Protein AF-A0A9C9JP06-F1 (afdb_monomer)

Mean predicted aligned error: 10.42 Å

Foldseek 3Di:
DDPVVLLVVLLVLLLVLLLVLLPLPPPVLLSCLLCVCQSLDSLVQLSVVLVVCVVVPQDDDDDDDHHHSSVCSLLSSLVSLLVSLVQLLCCDPVHVVNQDDSHHGRSCNVRNPVSSNVSSVSSNVSSVCSVVVVSDDRPDDPDPPPPPPPPPDDDDDDDDDDD

Sequence (163 aa):
MSLVQFMEQYALLVRAELERCLDGVEHAALRQAMGHLLGRGKLLRPLLVLAAYEACGGGDGDRRAAGPTPSMVPYAAAFELIHTFTLIHDDLPCMDDADLRRGVAAVHIDAGEATAVLAGDALLNLAFARLAGEVDRPAAGPTQATGSTQATGSTQATGPSKT

pLDDT: mean 82.63, std 21.32, range [35.22, 98.31]

Secondary structure (DSSP, 8-state):
--HHHHHHHHHHHHHHHHHHHHTT---HHHHHHHHTTTT-S--HHHHHHHHHHHHTT-SSS--SS---GGGGHHHHHHHHHHHHHHHHHHTSTTTT--SEETTEE-HHHHH-HHHHHHHHHHHHHHHHHHHTT-SS-----S-------------PPP-----

Structure (mmCIF, N/CA/C/O backbone):
data_AF-A0A9C9JP06-F1
#
_entry.id   AF-A0A9C9JP06-F1
#
loop_
_atom_site.group_PDB
_atom_site.id
_atom_site.type_symbol
_atom_site.label_atom_id
_atom_site.label_alt_id
_atom_site.label_comp_id
_atom_site.label_asym_id
_atom_site.label_entity_id
_atom_site.label_seq_id
_atom_site.pdbx_PDB_ins_code
_atom_site.Cartn_x
_atom_site.Cartn_y
_atom_site.Cartn_z
_atom_site.occupancy
_atom_site.B_iso_or_equiv
_atom_site.auth_seq_id
_atom_site.auth_comp_id
_atom_site.auth_asym_id
_atom_site.auth_atom_id
_atom_site.pdbx_PDB_model_num
ATOM 1 N N . MET A 1 1 ? 18.124 5.973 -19.142 1.00 81.94 1 MET A N 1
ATOM 2 C CA . MET A 1 1 ? 17.311 6.669 -18.121 1.00 81.94 1 MET A CA 1
ATOM 3 C C . MET A 1 1 ? 18.159 6.859 -16.868 1.00 81.94 1 MET A C 1
ATOM 5 O O . MET A 1 1 ? 18.93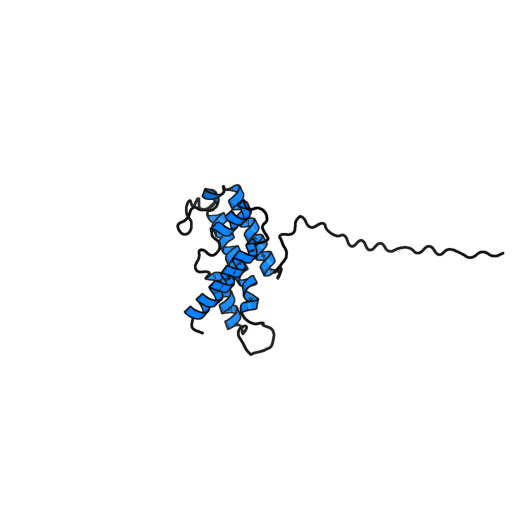5 5.962 -16.562 1.00 81.94 1 MET A O 1
ATOM 9 N N . SER A 1 2 ? 18.092 8.008 -16.188 1.00 93.25 2 SER A N 1
ATOM 10 C CA . SER A 1 2 ? 18.759 8.192 -14.885 1.00 93.25 2 SER A CA 1
ATOM 11 C C . SER A 1 2 ? 17.969 7.519 -13.756 1.00 93.25 2 SER A C 1
ATOM 13 O O . SER A 1 2 ? 16.771 7.286 -13.901 1.00 93.25 2 SER A O 1
ATOM 15 N N . LEU A 1 3 ? 18.604 7.248 -12.609 1.00 91.44 3 LEU A N 1
ATOM 16 C CA . LEU A 1 3 ? 17.911 6.655 -11.454 1.00 91.44 3 LEU A CA 1
ATOM 17 C C . LEU A 1 3 ? 16.713 7.503 -10.998 1.00 91.44 3 LEU A C 1
ATOM 19 O O . LEU A 1 3 ? 15.652 6.963 -10.713 1.00 91.44 3 LEU A O 1
ATOM 23 N N . VAL A 1 4 ? 16.868 8.829 -10.960 1.00 94.06 4 VAL A N 1
ATOM 24 C CA . VAL A 1 4 ? 15.787 9.739 -10.550 1.00 94.06 4 VAL A CA 1
ATOM 25 C C . VAL A 1 4 ? 14.606 9.643 -11.516 1.00 94.06 4 VAL A C 1
ATOM 27 O O . VAL A 1 4 ? 13.481 9.443 -11.073 1.00 94.06 4 VAL A O 1
ATOM 30 N N . GLN A 1 5 ? 14.868 9.670 -12.827 1.00 92.94 5 GLN A N 1
ATOM 31 C CA . GLN A 1 5 ? 13.829 9.523 -13.853 1.00 92.94 5 GLN A CA 1
ATOM 32 C C . GLN A 1 5 ? 13.110 8.171 -13.758 1.00 92.94 5 GLN A C 1
ATOM 34 O O . GLN A 1 5 ? 11.891 8.114 -13.888 1.00 92.94 5 GLN A O 1
ATOM 39 N N . PHE A 1 6 ? 13.858 7.094 -13.500 1.00 92.44 6 PHE A N 1
ATOM 40 C CA . PHE A 1 6 ? 13.302 5.758 -13.284 1.00 92.44 6 PHE A CA 1
ATOM 41 C C . PHE A 1 6 ? 12.351 5.743 -12.089 1.00 92.44 6 PHE A C 1
ATOM 43 O O . PHE A 1 6 ? 11.206 5.304 -12.196 1.00 92.44 6 PHE A O 1
ATOM 50 N N . MET A 1 7 ? 12.818 6.258 -10.950 1.00 94.50 7 MET A N 1
ATOM 51 C CA . MET A 1 7 ? 12.033 6.292 -9.724 1.00 94.50 7 MET A CA 1
ATOM 52 C C . MET A 1 7 ? 10.766 7.127 -9.897 1.00 94.50 7 MET A C 1
ATOM 54 O O . MET A 1 7 ? 9.702 6.677 -9.492 1.00 94.50 7 MET A O 1
ATOM 58 N N . GLU A 1 8 ? 10.855 8.307 -10.510 1.00 93.69 8 GLU A N 1
ATOM 59 C CA . GLU A 1 8 ? 9.704 9.184 -10.751 1.00 93.69 8 GLU A CA 1
ATOM 60 C C . GLU A 1 8 ? 8.672 8.534 -11.677 1.00 93.69 8 GLU A C 1
ATOM 62 O O . GLU A 1 8 ? 7.489 8.473 -11.332 1.00 93.69 8 GLU A O 1
ATOM 67 N N . GLN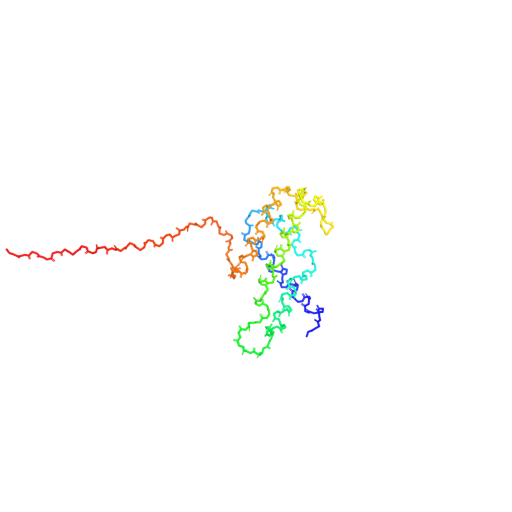 A 1 9 ? 9.117 7.988 -12.813 1.00 92.44 9 GLN A N 1
ATOM 68 C CA . GLN A 1 9 ? 8.236 7.338 -13.780 1.00 92.44 9 GLN A CA 1
ATOM 69 C C . GLN A 1 9 ? 7.489 6.160 -13.152 1.00 92.44 9 GLN A C 1
ATOM 71 O O . GLN A 1 9 ? 6.261 6.085 -13.225 1.00 92.44 9 GLN A O 1
ATOM 76 N N . TYR A 1 10 ? 8.212 5.229 -12.532 1.00 95.12 10 TYR A N 1
ATOM 77 C CA . TYR A 1 10 ? 7.590 4.013 -12.023 1.00 95.12 10 TYR A CA 1
ATOM 78 C C . TYR A 1 10 ? 6.860 4.225 -10.700 1.00 95.12 10 TYR A C 1
ATOM 80 O O . TYR A 1 10 ? 5.864 3.547 -10.457 1.00 95.12 10 TYR A O 1
ATOM 88 N N . ALA A 1 11 ? 7.263 5.193 -9.871 1.00 95.25 11 ALA A N 1
ATOM 89 C CA . ALA A 1 11 ? 6.481 5.557 -8.693 1.00 95.25 11 ALA A CA 1
ATOM 90 C C . ALA A 1 11 ? 5.096 6.081 -9.087 1.00 95.25 11 ALA A C 1
ATOM 92 O O . ALA A 1 11 ? 4.126 5.755 -8.407 1.00 95.25 11 ALA A O 1
ATOM 93 N N . LEU A 1 12 ? 4.983 6.851 -10.175 1.00 95.00 12 LEU A N 1
ATOM 94 C CA . LEU A 1 12 ? 3.690 7.322 -10.673 1.00 95.00 12 LEU A CA 1
ATOM 95 C C . LEU A 1 12 ? 2.793 6.152 -11.104 1.00 95.00 12 LEU A C 1
ATOM 97 O O . LEU A 1 12 ? 1.645 6.072 -10.673 1.00 95.00 12 LEU A O 1
ATOM 101 N N . LEU A 1 13 ? 3.333 5.220 -11.895 1.00 95.69 13 LEU A N 1
ATOM 102 C CA . LEU A 1 13 ? 2.590 4.046 -12.365 1.00 95.69 13 LEU A CA 1
ATOM 103 C C . LEU A 1 13 ? 2.151 3.139 -11.211 1.00 95.69 13 LEU A C 1
ATOM 105 O O . LEU A 1 13 ? 1.009 2.691 -11.173 1.00 95.69 13 LEU A O 1
ATOM 109 N N . VAL A 1 14 ? 3.038 2.904 -10.243 1.00 96.38 14 VAL A N 1
ATOM 110 C CA . VAL A 1 14 ? 2.725 2.095 -9.060 1.00 96.38 14 VAL A CA 1
ATOM 111 C C . VAL A 1 14 ? 1.649 2.761 -8.207 1.00 96.38 14 VAL A C 1
ATOM 113 O O . VAL A 1 14 ? 0.748 2.070 -7.752 1.00 96.38 14 VAL A O 1
ATOM 116 N N . ARG A 1 15 ? 1.690 4.083 -7.996 1.00 95.38 15 ARG A N 1
ATOM 117 C CA . ARG A 1 15 ? 0.641 4.791 -7.234 1.00 95.38 15 ARG A CA 1
ATOM 118 C C . ARG A 1 15 ? -0.727 4.639 -7.884 1.00 95.38 15 ARG A C 1
ATOM 120 O O . ARG A 1 15 ? -1.666 4.263 -7.194 1.00 95.38 15 ARG A O 1
ATOM 127 N N . ALA A 1 16 ? -0.803 4.860 -9.194 1.00 94.69 16 ALA A N 1
ATOM 128 C CA . ALA A 1 16 ? -2.041 4.686 -9.944 1.00 94.69 16 ALA A CA 1
ATOM 129 C C . ALA A 1 16 ? -2.569 3.244 -9.841 1.00 94.69 16 ALA A C 1
ATOM 131 O O . ALA A 1 16 ? -3.759 3.027 -9.638 1.00 94.69 16 ALA A O 1
ATOM 132 N N . GLU A 1 17 ? -1.682 2.248 -9.912 1.00 94.88 17 GLU A N 1
ATOM 133 C CA . GLU A 1 17 ? -2.077 0.848 -9.751 1.00 94.88 17 GLU A CA 1
ATOM 134 C C . GLU A 1 17 ? -2.561 0.529 -8.331 1.00 94.88 17 GLU A C 1
ATOM 136 O O . GLU A 1 17 ? -3.526 -0.213 -8.165 1.00 94.88 17 GLU A O 1
ATOM 141 N N . LEU A 1 18 ? -1.929 1.092 -7.300 1.00 95.19 18 LEU A N 1
ATOM 142 C CA . LEU A 1 18 ? -2.360 0.924 -5.911 1.00 95.19 18 LEU A CA 1
ATOM 143 C C . LEU A 1 18 ? -3.744 1.533 -5.663 1.00 95.19 18 LEU A C 1
ATOM 145 O O . LEU A 1 18 ? -4.553 0.912 -4.980 1.00 95.19 18 LEU A O 1
ATOM 149 N N . GLU A 1 19 ? -4.035 2.698 -6.243 1.00 93.56 19 GLU A N 1
ATOM 150 C CA . GLU A 1 19 ? -5.376 3.297 -6.214 1.00 93.56 19 GLU A CA 1
ATOM 151 C C . GLU A 1 19 ? -6.391 2.382 -6.908 1.00 93.56 19 GLU A C 1
ATOM 153 O O . GLU A 1 19 ? -7.397 2.009 -6.304 1.00 93.56 19 GLU A O 1
ATOM 158 N N . ARG A 1 20 ? -6.060 1.891 -8.109 1.00 92.75 20 ARG A N 1
ATOM 159 C CA . ARG A 1 20 ? -6.892 0.946 -8.869 1.00 92.75 20 ARG A CA 1
ATOM 160 C C . ARG A 1 20 ? -7.170 -0.356 -8.112 1.00 92.75 20 ARG A C 1
ATOM 162 O O . ARG A 1 20 ? -8.214 -0.979 -8.290 1.00 92.75 20 ARG A O 1
ATOM 169 N N . CYS A 1 21 ? -6.253 -0.798 -7.248 1.00 92.19 21 CYS A N 1
ATOM 170 C CA . CYS A 1 21 ? -6.476 -1.963 -6.386 1.00 92.19 21 CYS A CA 1
ATOM 171 C C . CYS A 1 21 ? -7.613 -1.765 -5.379 1.00 92.19 21 CYS A C 1
ATOM 173 O O . CYS A 1 21 ? -8.226 -2.750 -4.970 1.00 92.19 21 CYS A O 1
ATOM 175 N N . LEU A 1 22 ? -7.907 -0.526 -4.991 1.00 92.88 22 LEU A N 1
ATOM 176 C CA . LEU A 1 22 ? -8.930 -0.211 -3.998 1.00 92.88 22 LEU A CA 1
ATOM 177 C C . LEU A 1 22 ? -10.311 0.066 -4.606 1.00 92.88 22 LEU A C 1
ATOM 179 O O . LEU A 1 22 ? -11.300 0.019 -3.874 1.00 92.88 22 LEU A O 1
ATOM 183 N N . ASP A 1 23 ? -10.407 0.302 -5.918 1.00 90.69 23 ASP A N 1
ATOM 184 C CA . ASP A 1 23 ? -11.672 0.617 -6.603 1.00 90.69 23 ASP A CA 1
ATOM 185 C C . ASP A 1 23 ? -12.731 -0.488 -6.454 1.00 90.69 23 ASP A C 1
ATOM 187 O O . ASP A 1 23 ? -13.926 -0.208 -6.385 1.00 90.69 23 ASP A O 1
ATOM 191 N N . GLY A 1 24 ? -12.302 -1.750 -6.346 1.00 83.81 24 GLY A N 1
ATOM 192 C CA . GLY A 1 24 ? -13.189 -2.903 -6.157 1.00 83.81 24 GLY A CA 1
ATOM 193 C C . GLY A 1 24 ? -13.701 -3.100 -4.724 1.00 83.81 24 GLY A C 1
ATOM 194 O O . GLY A 1 24 ? -14.432 -4.057 -4.473 1.00 83.81 24 GLY A O 1
ATOM 195 N N . VAL A 1 25 ? -13.304 -2.252 -3.770 1.00 90.31 25 VAL A N 1
ATOM 196 C CA . VAL A 1 25 ? -13.695 -2.373 -2.358 1.00 90.31 25 VAL A CA 1
ATOM 197 C C . VAL A 1 25 ? -14.936 -1.522 -2.095 1.00 90.31 25 VAL A C 1
ATOM 199 O O . VAL A 1 25 ? -14.848 -0.310 -1.888 1.00 90.31 25 VAL A O 1
ATOM 202 N N . GLU A 1 26 ? -16.109 -2.157 -2.065 1.00 91.38 26 GLU A N 1
ATOM 203 C CA . GLU A 1 26 ? -17.397 -1.465 -1.897 1.00 91.38 26 GLU A CA 1
ATOM 204 C C . GLU A 1 26 ? -17.532 -0.791 -0.522 1.00 91.38 26 GLU A C 1
ATOM 206 O O . GLU A 1 26 ? -17.979 0.356 -0.417 1.00 91.38 26 GLU A O 1
ATOM 211 N N . HIS A 1 27 ? -17.100 -1.475 0.543 1.00 94.88 27 HIS A N 1
ATOM 212 C CA . HIS A 1 27 ? -17.259 -0.989 1.910 1.00 94.88 27 HIS A CA 1
ATOM 213 C C . HIS A 1 27 ? -16.338 0.209 2.189 1.00 94.88 27 HIS A C 1
ATOM 215 O O . HIS A 1 27 ? -15.136 0.058 2.409 1.00 94.88 27 HIS A O 1
ATOM 221 N N . ALA A 1 28 ? -16.919 1.411 2.243 1.00 94.81 28 ALA A N 1
ATOM 222 C CA . ALA A 1 28 ? -16.178 2.672 2.298 1.00 94.81 28 ALA A CA 1
ATOM 223 C C . ALA A 1 28 ? -15.181 2.767 3.466 1.00 94.81 28 ALA A C 1
ATOM 225 O O . ALA A 1 28 ? -14.038 3.156 3.245 1.00 94.81 28 ALA A O 1
ATOM 226 N N . ALA A 1 29 ? -15.578 2.362 4.679 1.00 94.69 29 ALA A N 1
ATOM 227 C CA . ALA A 1 29 ? -14.690 2.420 5.845 1.00 94.69 29 ALA A CA 1
ATOM 228 C C . ALA A 1 29 ? -13.474 1.486 5.712 1.00 94.69 29 ALA A C 1
ATOM 230 O O . ALA A 1 29 ? -12.361 1.864 6.060 1.00 94.69 29 ALA A O 1
ATOM 231 N N . LEU A 1 30 ? -13.671 0.290 5.144 1.00 96.25 30 LEU A N 1
ATOM 232 C CA . LEU A 1 30 ? -12.593 -0.665 4.909 1.00 96.25 30 LEU A CA 1
ATOM 233 C C . LEU A 1 30 ? -11.659 -0.145 3.814 1.00 96.25 30 LEU A C 1
ATOM 235 O O . LEU A 1 30 ? -10.448 -0.128 4.003 1.00 96.25 30 LEU A O 1
ATOM 239 N N . ARG A 1 31 ? -12.218 0.366 2.708 1.00 96.25 31 ARG A N 1
ATOM 240 C CA . ARG A 1 31 ? -11.444 0.995 1.629 1.00 96.25 31 ARG A CA 1
ATOM 241 C C . ARG A 1 31 ? -10.589 2.153 2.148 1.00 96.25 31 ARG A C 1
ATOM 243 O O . ARG A 1 31 ? -9.420 2.257 1.787 1.00 96.25 31 ARG A O 1
ATOM 250 N N . GLN A 1 32 ? -11.154 2.998 3.010 1.00 96.12 32 GLN A N 1
ATOM 251 C CA . GLN A 1 32 ? -10.426 4.090 3.653 1.00 96.12 32 GLN A CA 1
ATOM 252 C C . GLN A 1 32 ? -9.293 3.563 4.544 1.00 96.12 32 GLN A C 1
ATOM 254 O O . GLN A 1 32 ? -8.168 4.037 4.418 1.00 96.12 32 GLN A O 1
ATOM 259 N N . ALA A 1 33 ? -9.563 2.570 5.397 1.00 97.06 33 ALA A N 1
ATOM 260 C CA . ALA A 1 33 ? -8.560 1.976 6.281 1.00 97.06 33 ALA A CA 1
ATOM 261 C C . ALA A 1 33 ? -7.404 1.328 5.498 1.00 97.06 33 ALA A C 1
ATOM 263 O O . ALA A 1 33 ? -6.238 1.544 5.821 1.00 97.06 33 ALA A O 1
ATOM 264 N N . MET A 1 34 ? -7.714 0.609 4.416 1.00 96.88 34 MET A N 1
ATOM 265 C CA . MET A 1 34 ? -6.720 0.055 3.491 1.00 96.88 34 MET A CA 1
ATOM 266 C C . MET A 1 34 ? -5.876 1.172 2.860 1.00 96.88 34 MET A C 1
ATOM 268 O O . MET A 1 34 ? -4.649 1.111 2.870 1.00 96.88 34 MET A O 1
ATOM 272 N N . GLY A 1 35 ? -6.521 2.233 2.368 1.00 95.06 35 GLY A N 1
ATOM 273 C CA . GLY A 1 35 ? -5.863 3.380 1.739 1.00 95.06 35 GLY A CA 1
ATOM 274 C C . GLY A 1 35 ? -5.042 4.270 2.682 1.00 95.06 35 GLY A C 1
ATOM 275 O O . GLY A 1 35 ? -4.258 5.089 2.207 1.00 95.06 35 GLY A O 1
ATOM 276 N N . HIS A 1 36 ? -5.178 4.121 4.002 1.00 93.50 36 HIS A N 1
ATOM 277 C CA . HIS A 1 36 ? -4.663 5.075 4.994 1.00 93.50 36 HIS A CA 1
ATOM 278 C C . HIS A 1 36 ? -3.142 5.275 4.970 1.00 93.50 36 HIS A C 1
ATOM 280 O O . HIS A 1 36 ? -2.641 6.390 5.138 1.00 93.50 36 HIS A O 1
ATOM 286 N N . LEU A 1 37 ? -2.393 4.190 4.753 1.00 90.81 37 LEU A N 1
ATOM 287 C CA . LEU A 1 37 ? -0.923 4.189 4.702 1.00 90.81 37 LEU A CA 1
ATOM 288 C C . LEU A 1 37 ? -0.367 3.920 3.296 1.00 90.81 37 LEU A C 1
ATOM 290 O O . LEU A 1 37 ? 0.831 4.125 3.047 1.00 90.81 37 LEU A O 1
ATOM 294 N N . LEU A 1 38 ? -1.235 3.489 2.382 1.00 89.62 38 LEU A N 1
ATOM 295 C CA . LEU A 1 38 ? -0.905 3.103 1.019 1.00 89.62 38 LEU A CA 1
ATOM 296 C C . LEU A 1 38 ? -0.346 4.293 0.232 1.00 89.62 38 LEU A C 1
ATOM 298 O O . LEU A 1 38 ? -0.835 5.417 0.308 1.00 89.62 38 LEU A O 1
ATOM 302 N N . GLY A 1 39 ? 0.760 4.073 -0.478 1.00 76.25 39 GLY A N 1
ATOM 303 C CA . GLY A 1 39 ? 1.419 5.116 -1.267 1.00 76.25 39 GLY A CA 1
ATOM 304 C C . GLY A 1 39 ? 2.142 6.199 -0.452 1.00 76.25 39 GLY A C 1
ATOM 305 O O . GLY A 1 39 ? 2.938 6.947 -1.011 1.00 76.25 39 GLY A O 1
ATOM 306 N N . ARG A 1 40 ? 1.996 6.285 0.873 1.00 83.12 40 ARG A N 1
ATOM 307 C CA . ARG A 1 40 ? 2.627 7.350 1.690 1.00 83.12 40 ARG A CA 1
ATOM 308 C C . ARG A 1 40 ? 4.124 7.147 1.966 1.00 83.12 40 ARG A C 1
ATOM 310 O O . ARG A 1 40 ? 4.712 7.831 2.797 1.00 83.12 40 ARG A O 1
ATOM 317 N N . GLY A 1 41 ? 4.750 6.195 1.279 1.00 85.62 41 GLY A N 1
ATOM 318 C CA . GLY A 1 41 ? 6.163 5.859 1.403 1.00 85.62 41 GLY A CA 1
ATOM 319 C C . GLY A 1 41 ? 6.975 6.183 0.150 1.00 85.62 41 GLY A C 1
ATOM 320 O O . GLY A 1 41 ? 6.483 6.725 -0.840 1.00 85.62 41 GLY A O 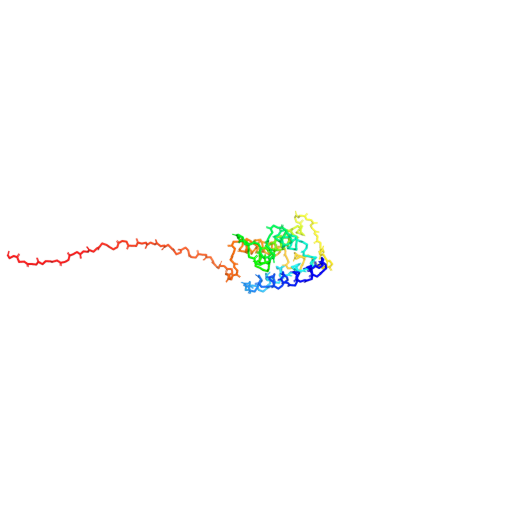1
ATOM 321 N N . LYS A 1 42 ? 8.250 5.788 0.194 1.00 91.00 42 LYS A N 1
ATOM 322 C CA . LYS A 1 42 ? 9.206 5.932 -0.916 1.00 91.00 42 LYS A CA 1
ATOM 323 C C . LYS A 1 42 ? 9.015 4.902 -2.040 1.00 91.00 42 LYS A C 1
ATOM 325 O O . LYS A 1 42 ? 9.737 4.972 -3.025 1.00 91.00 42 LYS A O 1
ATOM 330 N N . LEU A 1 43 ? 8.100 3.938 -1.876 1.00 94.75 43 LEU A N 1
ATOM 331 C CA . LEU A 1 43 ? 7.831 2.854 -2.835 1.00 94.75 43 LEU A CA 1
ATOM 332 C C . LEU A 1 43 ? 9.085 2.059 -3.240 1.00 94.75 43 LEU A C 1
ATOM 334 O O . LEU A 1 43 ? 9.190 1.569 -4.361 1.00 94.75 43 LEU A O 1
ATOM 338 N N . LEU A 1 44 ? 10.045 1.909 -2.319 1.00 95.75 44 LEU A N 1
ATOM 339 C CA . LEU A 1 44 ? 11.309 1.232 -2.619 1.00 95.75 44 LEU A CA 1
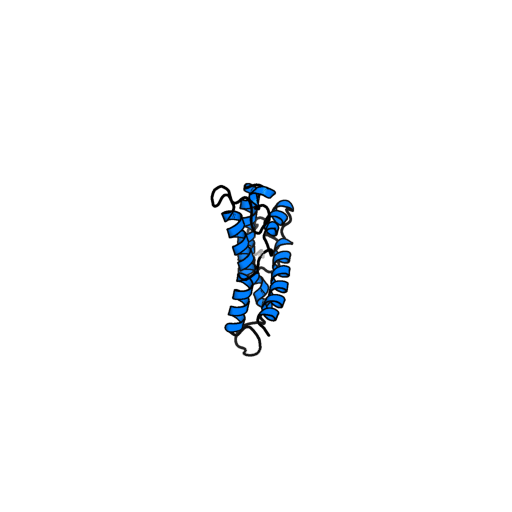ATOM 340 C C . LEU A 1 44 ? 11.094 -0.225 -3.043 1.00 95.75 44 LEU A C 1
ATOM 342 O O . LEU A 1 44 ? 11.772 -0.689 -3.949 1.00 95.75 44 LEU A O 1
ATOM 346 N N . ARG A 1 45 ? 10.143 -0.941 -2.425 1.00 96.31 45 ARG A N 1
ATOM 347 C CA . ARG A 1 45 ? 9.879 -2.351 -2.750 1.00 96.31 45 ARG A CA 1
ATOM 348 C C . ARG A 1 45 ? 9.375 -2.529 -4.193 1.00 96.31 45 ARG A C 1
ATOM 350 O O . ARG A 1 45 ? 10.040 -3.256 -4.928 1.00 96.31 45 ARG A O 1
ATOM 357 N N . PRO A 1 46 ? 8.304 -1.843 -4.646 1.00 96.81 46 PRO A N 1
ATOM 358 C CA . PRO A 1 46 ? 7.899 -1.886 -6.051 1.00 96.81 46 PRO A CA 1
ATOM 359 C C . PRO A 1 46 ? 9.018 -1.501 -7.020 1.00 96.81 46 PRO A C 1
ATOM 361 O O . PRO A 1 46 ? 9.240 -2.185 -8.014 1.00 96.81 46 PRO A O 1
ATOM 364 N N . LEU A 1 47 ? 9.759 -0.431 -6.719 1.00 96.38 47 LEU A N 1
ATOM 365 C CA . LEU A 1 47 ? 10.830 0.051 -7.592 1.00 96.38 47 LEU A CA 1
ATOM 366 C C . LEU A 1 47 ? 11.971 -0.965 -7.724 1.00 96.38 47 LEU A C 1
ATOM 368 O O . LEU A 1 47 ? 12.496 -1.142 -8.819 1.00 96.38 47 LEU A O 1
ATOM 372 N N . LEU A 1 48 ? 12.323 -1.671 -6.645 1.00 96.88 48 LEU A N 1
ATOM 373 C CA . LEU A 1 48 ? 13.315 -2.748 -6.682 1.00 96.88 48 LEU A CA 1
ATOM 374 C C . LEU A 1 48 ? 12.843 -3.945 -7.515 1.00 96.88 48 LEU A C 1
ATOM 376 O O . LEU A 1 48 ? 13.653 -4.526 -8.230 1.00 96.88 48 LEU A O 1
ATOM 380 N N . VAL A 1 49 ? 11.552 -4.291 -7.469 1.00 96.06 49 VAL A N 1
ATOM 381 C CA . VAL A 1 49 ? 10.976 -5.359 -8.308 1.00 96.06 49 VAL A CA 1
ATOM 382 C C . VAL A 1 49 ? 11.093 -5.003 -9.790 1.00 96.06 49 VAL A C 1
ATOM 384 O O . VAL A 1 49 ? 11.554 -5.818 -10.586 1.00 96.06 49 VAL A O 1
ATOM 387 N N . LEU A 1 50 ? 10.731 -3.773 -10.158 1.00 95.06 50 LEU A N 1
ATOM 388 C CA . LEU A 1 50 ? 10.812 -3.297 -11.542 1.00 95.06 50 LEU A CA 1
ATOM 389 C C . LEU A 1 50 ? 12.266 -3.192 -12.022 1.00 95.06 50 LEU A C 1
ATOM 391 O O . LEU A 1 50 ? 12.577 -3.616 -13.131 1.00 95.06 50 LEU A O 1
ATOM 395 N N . ALA A 1 51 ? 13.172 -2.702 -11.173 1.00 93.81 51 ALA A N 1
ATOM 396 C CA . ALA A 1 51 ? 14.593 -2.616 -11.499 1.00 93.81 51 ALA A CA 1
ATOM 397 C C . ALA A 1 51 ? 15.227 -4.004 -11.674 1.00 93.81 51 ALA A C 1
ATOM 399 O O . ALA A 1 51 ? 16.025 -4.209 -12.586 1.00 93.81 51 ALA A O 1
ATOM 400 N N . ALA A 1 52 ? 14.857 -4.974 -10.831 1.00 93.44 52 ALA A N 1
ATOM 401 C CA . ALA A 1 52 ? 15.300 -6.357 -10.974 1.00 93.44 52 ALA A CA 1
ATOM 402 C C . ALA A 1 52 ? 14.783 -6.981 -12.279 1.00 93.44 52 ALA A C 1
ATOM 404 O O . ALA A 1 52 ? 15.532 -7.671 -12.965 1.00 93.44 52 ALA A O 1
ATOM 405 N N . TYR A 1 53 ? 13.535 -6.697 -12.655 1.00 92.00 53 TYR A N 1
ATOM 406 C CA . TYR A 1 53 ? 12.970 -7.146 -13.925 1.00 92.00 53 TYR A CA 1
ATOM 407 C C . TYR A 1 53 ? 13.727 -6.579 -15.138 1.00 92.00 53 TYR A C 1
ATOM 409 O O . TYR A 1 53 ? 14.100 -7.343 -16.031 1.00 92.00 53 TYR A O 1
ATOM 417 N N . GLU A 1 54 ? 14.037 -5.277 -15.136 1.00 88.75 54 GLU A N 1
ATOM 418 C CA . GLU A 1 54 ? 14.863 -4.647 -16.179 1.00 88.75 54 GLU A CA 1
ATOM 419 C C . GLU A 1 54 ? 16.270 -5.246 -16.236 1.00 88.75 54 GLU A C 1
ATOM 421 O O . GLU A 1 54 ? 16.756 -5.587 -17.316 1.00 88.75 54 GLU A O 1
ATOM 426 N N . ALA A 1 55 ? 16.904 -5.460 -15.080 1.00 88.31 55 ALA A N 1
ATOM 427 C CA . ALA A 1 55 ? 18.226 -6.079 -14.993 1.00 88.31 55 ALA A CA 1
ATOM 428 C C . ALA A 1 55 ? 18.252 -7.525 -15.524 1.00 88.31 55 ALA A C 1
ATOM 430 O O . ALA A 1 55 ? 19.285 -7.984 -16.011 1.00 88.31 55 ALA A O 1
ATOM 431 N N . CYS A 1 56 ? 17.122 -8.234 -15.469 1.00 86.69 56 CYS A N 1
ATOM 432 C CA . CYS A 1 56 ? 16.953 -9.576 -16.027 1.00 86.69 56 CYS A CA 1
ATOM 433 C C . CYS A 1 56 ? 16.535 -9.589 -17.512 1.00 86.69 56 CYS A C 1
ATOM 435 O O . CYS A 1 56 ? 16.232 -10.659 -18.042 1.00 86.69 56 CYS A O 1
ATOM 437 N N . GLY A 1 57 ? 16.534 -8.439 -18.196 1.00 78.69 57 GLY A N 1
ATOM 438 C CA . GLY A 1 57 ? 16.267 -8.326 -19.636 1.00 78.69 57 GLY A CA 1
ATOM 439 C C . GLY A 1 57 ? 14.846 -7.887 -20.004 1.00 78.69 57 GLY A C 1
ATOM 440 O O . GLY A 1 57 ? 14.510 -7.832 -21.186 1.00 78.69 57 GLY A O 1
ATOM 441 N N . GLY A 1 58 ? 14.003 -7.555 -19.027 1.00 73.38 58 GLY A N 1
ATOM 442 C CA . GLY A 1 58 ? 12.676 -6.997 -19.264 1.00 73.38 58 GLY A CA 1
ATOM 443 C C . GLY A 1 58 ? 12.734 -5.480 -19.381 1.00 73.38 58 GLY A C 1
ATOM 444 O O . GLY A 1 58 ? 12.444 -4.802 -18.411 1.00 73.38 58 GLY A O 1
ATOM 445 N N . GLY A 1 59 ? 13.157 -4.936 -20.523 1.00 63.88 59 GLY A N 1
ATOM 446 C CA . GLY A 1 59 ? 13.352 -3.485 -20.651 1.00 63.88 59 GLY A CA 1
ATOM 447 C C . GLY A 1 59 ? 13.261 -2.962 -22.074 1.00 63.88 59 GLY A C 1
ATOM 448 O O . GLY A 1 59 ? 12.554 -1.994 -22.287 1.00 63.88 59 GLY A O 1
ATOM 449 N N . ASP A 1 60 ? 13.911 -3.617 -23.039 1.00 61.75 60 ASP A N 1
ATOM 450 C CA . ASP A 1 60 ? 13.726 -3.396 -24.479 1.00 61.75 60 ASP A CA 1
ATOM 451 C C . ASP A 1 60 ? 14.667 -4.326 -25.270 1.00 61.75 60 ASP A C 1
ATOM 453 O O . ASP A 1 60 ? 15.869 -4.381 -25.018 1.00 61.75 60 ASP A O 1
ATOM 457 N N . GLY A 1 61 ? 14.137 -5.027 -26.276 1.00 53.84 61 GLY A N 1
ATOM 458 C CA . GLY A 1 61 ? 14.921 -5.437 -27.449 1.00 53.84 61 GLY A CA 1
ATOM 459 C C . GLY A 1 61 ? 15.442 -6.877 -27.548 1.00 53.84 61 GLY A C 1
ATOM 460 O O . GLY A 1 61 ? 15.425 -7.394 -28.666 1.00 53.84 61 GLY A O 1
ATOM 461 N N . ASP A 1 62 ? 15.843 -7.562 -26.470 1.00 48.44 62 ASP A N 1
ATOM 462 C CA . ASP A 1 62 ? 16.355 -8.944 -26.591 1.00 48.44 62 ASP A CA 1
ATOM 463 C C . ASP A 1 62 ? 15.284 -9.992 -26.242 1.00 48.44 62 ASP A C 1
ATOM 465 O O . ASP A 1 62 ? 14.974 -10.315 -25.093 1.00 48.44 62 ASP A O 1
ATOM 469 N N . ARG A 1 63 ? 14.626 -10.463 -27.303 1.00 57.22 63 ARG A N 1
ATOM 470 C CA . ARG A 1 63 ? 13.480 -11.371 -27.282 1.00 57.22 63 ARG A CA 1
ATOM 471 C C . ARG A 1 63 ? 13.916 -12.772 -26.893 1.00 57.22 63 ARG A C 1
ATOM 473 O O . ARG A 1 63 ? 14.497 -13.432 -27.748 1.00 57.22 63 ARG A O 1
ATOM 480 N N . ARG A 1 64 ? 13.442 -13.285 -25.747 1.00 49.16 64 ARG A N 1
ATOM 481 C CA . ARG A 1 64 ? 12.879 -14.659 -25.678 1.00 49.16 64 ARG A CA 1
ATOM 482 C C . ARG A 1 64 ? 11.678 -14.875 -24.741 1.00 49.16 64 ARG A C 1
ATOM 484 O O . ARG A 1 64 ? 11.028 -15.897 -24.928 1.00 49.16 64 ARG A O 1
ATOM 491 N N . ALA A 1 65 ? 11.312 -13.976 -23.813 1.00 55.09 65 ALA A N 1
ATOM 492 C CA . ALA A 1 65 ? 10.123 -14.221 -22.965 1.00 55.09 65 ALA A CA 1
ATOM 493 C C . ALA A 1 65 ? 9.493 -13.008 -22.245 1.00 55.09 65 ALA A C 1
ATOM 495 O O . ALA A 1 65 ? 8.296 -13.038 -21.973 1.00 55.09 65 ALA A O 1
ATOM 496 N N . ALA A 1 66 ? 10.262 -11.971 -21.905 1.00 59.62 66 ALA A N 1
ATOM 497 C CA . ALA A 1 66 ? 9.801 -10.889 -21.030 1.00 59.62 66 ALA A CA 1
ATOM 498 C C . ALA A 1 66 ? 9.150 -9.725 -21.813 1.00 59.62 66 ALA A C 1
ATOM 500 O O . ALA A 1 66 ? 9.667 -9.302 -22.847 1.00 59.62 66 ALA A O 1
ATOM 501 N N . GLY A 1 67 ? 8.002 -9.231 -21.332 1.00 69.75 67 GLY A N 1
ATOM 502 C CA . GLY A 1 67 ? 7.300 -8.047 -21.852 1.00 69.75 67 GLY A CA 1
ATOM 503 C C . GLY A 1 67 ? 7.914 -6.713 -21.383 1.00 69.75 67 GLY A C 1
ATOM 504 O O . GLY A 1 67 ? 8.911 -6.718 -20.659 1.00 69.75 67 GLY A O 1
ATOM 505 N N . PRO A 1 68 ? 7.342 -5.561 -21.771 1.00 81.56 68 PRO A N 1
ATOM 506 C CA . PRO A 1 68 ? 7.863 -4.247 -21.380 1.00 81.56 68 PRO A CA 1
ATOM 507 C C . PRO A 1 68 ? 7.705 -4.017 -19.867 1.00 81.56 68 PRO A C 1
ATOM 509 O O . PRO A 1 68 ? 6.694 -4.418 -19.301 1.00 81.56 68 PRO A O 1
ATOM 512 N N . THR A 1 69 ? 8.640 -3.328 -19.202 1.00 85.25 69 THR A N 1
ATOM 513 C CA . THR A 1 69 ? 8.614 -3.103 -17.737 1.00 85.25 69 THR A CA 1
ATOM 514 C C . THR A 1 69 ? 7.261 -2.647 -17.169 1.00 85.25 69 THR A C 1
ATOM 516 O O . THR A 1 69 ? 6.873 -3.154 -16.114 1.00 85.25 69 THR A O 1
ATOM 519 N N . PRO A 1 70 ? 6.476 -1.761 -17.828 1.00 89.25 70 PRO A N 1
ATOM 520 C CA . PRO A 1 70 ? 5.146 -1.394 -17.343 1.00 89.25 70 PRO A CA 1
ATOM 521 C C . PRO A 1 70 ? 4.181 -2.575 -17.142 1.00 89.25 70 PRO A C 1
ATOM 523 O O . PRO A 1 70 ? 3.296 -2.482 -16.295 1.00 89.25 70 PRO A O 1
ATOM 526 N N . SER A 1 71 ? 4.356 -3.707 -17.839 1.00 89.44 71 SER A N 1
ATOM 527 C CA . SER A 1 71 ? 3.535 -4.907 -17.616 1.00 89.44 71 SER A CA 1
ATOM 528 C C . SER A 1 71 ? 3.767 -5.549 -16.247 1.00 89.44 71 SER A C 1
ATOM 530 O O . SER A 1 71 ? 2.942 -6.336 -15.794 1.00 89.44 71 SER A O 1
ATOM 532 N N . MET A 1 72 ? 4.872 -5.216 -15.573 1.00 92.88 72 MET A N 1
ATOM 533 C CA . MET A 1 72 ? 5.195 -5.710 -14.235 1.00 92.88 72 MET A CA 1
ATOM 534 C C . MET A 1 72 ? 4.643 -4.834 -13.109 1.00 92.88 72 MET A C 1
ATOM 536 O O . MET A 1 72 ? 4.738 -5.218 -11.944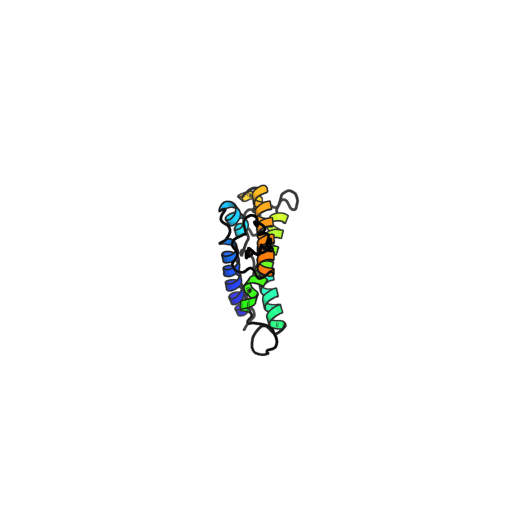 1.00 92.88 72 MET A O 1
ATOM 540 N N . VAL A 1 73 ? 4.038 -3.683 -13.421 1.00 95.00 73 VAL A N 1
ATOM 541 C CA . VAL A 1 73 ? 3.514 -2.744 -12.415 1.00 95.00 73 VAL A CA 1
ATOM 542 C C . VAL A 1 73 ? 2.493 -3.391 -11.463 1.00 95.00 73 VAL A C 1
ATOM 544 O O . VAL A 1 73 ? 2.670 -3.209 -10.258 1.00 95.00 73 VAL A O 1
ATOM 547 N N . PRO A 1 74 ? 1.506 -4.198 -11.911 1.00 94.56 74 PRO A N 1
ATOM 548 C CA . PRO A 1 74 ? 0.578 -4.881 -10.998 1.00 94.56 74 PRO A CA 1
ATOM 549 C C . PRO A 1 74 ? 1.284 -5.808 -10.001 1.00 94.56 74 PRO A C 1
ATOM 551 O O . PRO A 1 74 ? 0.965 -5.826 -8.812 1.00 94.56 74 PRO A O 1
ATOM 554 N N . TYR A 1 75 ? 2.305 -6.531 -10.465 1.00 95.38 75 TYR A N 1
ATOM 555 C CA . TYR A 1 75 ? 3.104 -7.423 -9.628 1.00 95.38 75 TYR A CA 1
ATOM 556 C C . TYR A 1 75 ? 3.981 -6.641 -8.649 1.00 95.38 75 TYR A C 1
ATOM 558 O O . TYR A 1 75 ? 4.080 -7.005 -7.482 1.00 95.38 75 TYR A O 1
ATOM 566 N N . ALA A 1 76 ? 4.587 -5.538 -9.091 1.00 96.50 76 ALA A N 1
ATOM 567 C CA . ALA A 1 76 ? 5.375 -4.658 -8.234 1.00 96.50 76 ALA A CA 1
ATOM 568 C C . ALA A 1 76 ? 4.510 -3.988 -7.153 1.00 96.50 76 ALA A C 1
ATOM 570 O O . ALA A 1 76 ? 4.923 -3.915 -5.994 1.00 96.50 76 ALA A O 1
ATOM 571 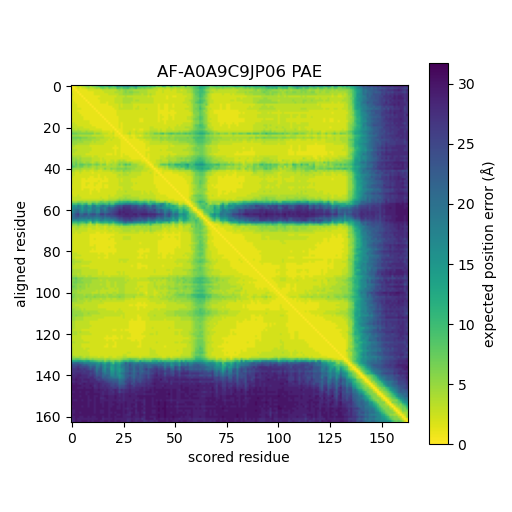N N . ALA A 1 77 ? 3.296 -3.552 -7.503 1.00 96.50 77 ALA A N 1
ATOM 572 C CA . ALA A 1 77 ? 2.326 -2.979 -6.574 1.00 96.50 77 ALA A CA 1
ATOM 573 C C . ALA A 1 77 ? 1.919 -3.976 -5.475 1.00 96.50 77 ALA A C 1
ATOM 575 O O . ALA A 1 77 ? 1.792 -3.580 -4.316 1.00 96.50 77 ALA A O 1
ATOM 576 N N . ALA A 1 78 ? 1.828 -5.274 -5.791 1.00 97.00 78 ALA A N 1
ATOM 577 C CA . ALA A 1 78 ? 1.546 -6.318 -4.804 1.00 97.00 78 ALA A CA 1
ATOM 578 C C . ALA A 1 78 ? 2.534 -6.319 -3.625 1.00 97.00 78 ALA A C 1
ATOM 580 O O . ALA A 1 78 ? 2.137 -6.548 -2.486 1.00 97.00 78 ALA A O 1
ATOM 581 N N . PHE A 1 79 ? 3.808 -5.987 -3.851 1.00 97.19 79 PHE A N 1
ATOM 582 C CA . PHE A 1 79 ? 4.793 -5.904 -2.769 1.00 97.19 79 PHE A CA 1
ATOM 583 C C . PHE A 1 79 ? 4.594 -4.689 -1.853 1.00 97.19 79 PHE A C 1
ATOM 585 O O . PHE A 1 79 ? 4.953 -4.757 -0.677 1.00 97.19 79 PHE A O 1
ATOM 592 N N . GLU A 1 80 ? 4.019 -3.589 -2.347 1.00 97.62 80 GLU A N 1
ATOM 593 C CA . GLU A 1 80 ? 3.635 -2.463 -1.482 1.00 97.62 80 GLU A CA 1
ATOM 594 C C . GLU A 1 80 ? 2.321 -2.741 -0.747 1.00 97.62 80 GLU A C 1
ATOM 596 O O . GLU A 1 80 ? 2.188 -2.334 0.407 1.00 97.62 80 GLU A O 1
ATOM 601 N N . LEU A 1 81 ? 1.383 -3.477 -1.357 1.00 97.44 81 LEU A N 1
ATOM 602 C CA . LEU A 1 81 ? 0.208 -3.999 -0.650 1.00 97.44 81 LEU A CA 1
ATOM 603 C C . LEU A 1 81 ? 0.652 -4.891 0.513 1.00 97.44 81 LEU A C 1
ATOM 605 O O . LEU A 1 81 ? 0.226 -4.667 1.644 1.00 97.44 81 LEU A O 1
ATOM 609 N N . ILE A 1 82 ? 1.592 -5.814 0.258 1.00 97.75 82 ILE A N 1
ATOM 610 C CA . ILE A 1 82 ? 2.156 -6.673 1.301 1.00 97.75 82 ILE A CA 1
ATOM 611 C C . ILE A 1 82 ? 2.815 -5.826 2.389 1.00 97.75 82 ILE A C 1
ATOM 613 O O . ILE A 1 82 ? 2.532 -5.983 3.568 1.00 97.75 82 ILE A O 1
ATOM 617 N N . HIS A 1 83 ? 3.670 -4.881 2.000 1.00 97.00 83 HIS A N 1
ATOM 618 C CA . HIS A 1 83 ? 4.317 -4.004 2.967 1.00 97.00 83 HIS A CA 1
ATOM 619 C C . HIS A 1 83 ? 3.324 -3.222 3.828 1.00 97.00 83 HIS A C 1
ATOM 621 O O . HIS A 1 83 ? 3.557 -3.034 5.019 1.00 97.00 83 HIS A O 1
ATOM 627 N N . THR A 1 84 ? 2.252 -2.722 3.221 1.00 97.00 84 THR A N 1
ATOM 628 C CA . THR A 1 84 ? 1.268 -1.928 3.947 1.00 97.00 84 THR A CA 1
ATOM 629 C C . THR A 1 84 ? 0.479 -2.808 4.908 1.00 97.00 84 THR A C 1
ATOM 631 O O . THR A 1 84 ? 0.262 -2.381 6.037 1.00 97.00 84 THR A O 1
ATOM 634 N N . PHE A 1 85 ? 0.140 -4.043 4.517 1.00 96.38 85 PHE A N 1
ATOM 635 C CA . PHE A 1 85 ? -0.472 -5.014 5.428 1.00 96.38 85 PHE A CA 1
ATOM 636 C C . PHE A 1 85 ? 0.392 -5.202 6.678 1.00 96.38 85 PHE A C 1
ATOM 638 O O . PHE A 1 85 ? -0.133 -5.074 7.781 1.00 96.38 85 PHE A O 1
ATOM 645 N N . THR A 1 86 ? 1.700 -5.464 6.511 1.00 96.69 86 THR A N 1
ATOM 646 C CA . THR A 1 86 ? 2.560 -5.758 7.666 1.00 96.69 86 THR A CA 1
ATOM 647 C C . THR A 1 86 ? 2.577 -4.575 8.619 1.00 96.69 86 THR A C 1
ATOM 649 O O . THR A 1 86 ? 2.379 -4.767 9.801 1.00 96.69 86 THR A O 1
ATOM 652 N N . LEU A 1 87 ? 2.703 -3.345 8.103 1.00 96.94 87 LEU A N 1
ATOM 653 C CA . LEU A 1 87 ? 2.692 -2.142 8.939 1.00 96.94 87 LEU A CA 1
ATOM 654 C C . LEU A 1 87 ? 1.382 -1.965 9.714 1.00 96.94 87 LEU A C 1
ATOM 656 O O . LEU A 1 87 ? 1.423 -1.607 10.882 1.00 96.94 87 LEU A O 1
ATOM 660 N N . ILE A 1 88 ? 0.233 -2.192 9.069 1.00 97.38 88 ILE A N 1
ATOM 661 C CA . ILE A 1 88 ? -1.073 -2.035 9.723 1.00 97.38 88 ILE A CA 1
ATOM 662 C C . ILE A 1 88 ? -1.224 -3.024 10.875 1.00 97.38 88 ILE A C 1
ATOM 664 O O . ILE A 1 88 ? -1.720 -2.647 11.933 1.00 97.38 88 ILE A O 1
ATOM 668 N N . HIS A 1 89 ? -0.830 -4.281 10.659 1.00 98.12 89 HIS A N 1
ATOM 669 C CA . HIS A 1 89 ? -0.875 -5.285 11.713 1.00 98.12 89 HIS A CA 1
ATOM 670 C C . HIS A 1 89 ? 0.170 -4.986 12.786 1.00 98.12 89 HIS A C 1
ATOM 672 O O . HIS A 1 89 ? -0.213 -4.975 13.949 1.00 98.12 89 HIS A O 1
ATOM 678 N N . ASP A 1 90 ? 1.427 -4.696 12.423 1.00 97.69 90 ASP A N 1
ATOM 679 C CA . ASP A 1 90 ? 2.528 -4.357 13.350 1.00 97.69 90 ASP A CA 1
ATOM 680 C C . ASP A 1 90 ? 2.116 -3.239 14.316 1.00 97.69 90 ASP A C 1
ATOM 682 O O . ASP A 1 90 ? 2.399 -3.323 15.505 1.00 97.69 90 ASP A O 1
ATOM 686 N N . ASP A 1 91 ? 1.370 -2.241 13.832 1.00 98.00 91 ASP A N 1
ATOM 687 C CA . ASP A 1 91 ? 0.898 -1.122 14.648 1.00 98.00 91 ASP A CA 1
ATOM 688 C C . ASP A 1 91 ? -0.137 -1.521 15.726 1.00 98.00 91 ASP A C 1
ATOM 690 O O . ASP A 1 91 ? -0.397 -0.712 16.609 1.00 98.00 91 ASP A O 1
ATOM 694 N N . LEU A 1 92 ? -0.763 -2.706 15.678 1.00 98.06 92 LEU A N 1
ATOM 695 C CA . LEU A 1 92 ? -1.818 -3.110 16.624 1.00 98.06 92 LEU A CA 1
ATOM 696 C C . LEU A 1 92 ? -1.322 -3.173 18.086 1.00 98.06 92 LEU A C 1
ATOM 698 O O . LEU A 1 92 ? -0.163 -3.528 18.320 1.00 98.06 92 LEU A O 1
ATOM 702 N N . PRO A 1 93 ? -2.211 -2.976 19.085 1.00 97.94 93 PRO A N 1
ATOM 703 C CA . PRO A 1 93 ? -1.846 -3.026 20.508 1.00 97.94 93 PRO A CA 1
ATOM 704 C C . PRO A 1 93 ? -1.232 -4.346 20.977 1.00 97.94 93 PRO A C 1
ATOM 706 O O . PRO A 1 93 ? -0.470 -4.395 21.939 1.00 97.94 93 PRO A O 1
ATOM 709 N N . CYS A 1 94 ? -1.561 -5.451 20.305 1.00 97.00 94 CYS A N 1
ATOM 710 C CA . CYS A 1 94 ? -0.991 -6.760 20.612 1.00 97.00 94 CYS A CA 1
ATOM 711 C C . CYS A 1 94 ? 0.412 -6.988 20.019 1.00 97.00 94 CYS A C 1
ATOM 713 O O . CYS A 1 94 ? 1.005 -8.032 20.301 1.00 97.00 94 CYS A O 1
ATOM 715 N N . MET A 1 95 ? 0.919 -6.060 19.200 1.00 97.06 95 MET A N 1
ATOM 716 C CA . MET A 1 95 ? 2.243 -6.114 18.578 1.00 97.06 95 MET A CA 1
ATOM 717 C C . MET A 1 95 ? 3.104 -4.925 19.022 1.00 97.06 95 MET A C 1
ATOM 719 O O . MET A 1 95 ? 3.656 -4.997 20.120 1.00 97.06 95 MET A O 1
ATOM 723 N N . ASP A 1 96 ? 3.226 -3.854 18.230 1.00 97.12 96 ASP A N 1
ATOM 724 C CA . ASP A 1 96 ? 4.064 -2.699 18.592 1.00 97.12 96 ASP A CA 1
ATOM 725 C C . ASP A 1 96 ? 3.317 -1.627 19.403 1.00 97.12 96 ASP A C 1
ATOM 727 O O . ASP A 1 96 ? 3.975 -0.761 19.980 1.00 97.12 96 ASP A O 1
ATOM 731 N N . ASP A 1 97 ? 1.978 -1.664 19.440 1.00 96.88 97 ASP A N 1
ATOM 732 C CA . ASP A 1 97 ? 1.133 -0.656 20.108 1.00 96.88 97 ASP A CA 1
ATOM 733 C C . ASP A 1 97 ? 1.485 0.779 19.671 1.00 96.88 97 ASP A C 1
ATOM 735 O O . ASP A 1 97 ? 1.740 1.686 20.467 1.00 96.88 97 ASP A O 1
ATOM 739 N N . ALA A 1 98 ? 1.607 0.971 18.354 1.00 96.75 98 ALA A N 1
ATOM 740 C CA . ALA A 1 98 ? 2.107 2.213 17.785 1.00 96.75 98 ALA A CA 1
ATOM 741 C C . ALA A 1 98 ? 0.962 3.185 17.475 1.00 96.75 98 ALA A C 1
ATOM 743 O O . ALA A 1 98 ? 0.222 2.993 16.515 1.00 96.75 98 ALA A O 1
ATOM 744 N N . ASP A 1 99 ? 0.891 4.303 18.199 1.00 97.12 99 ASP A N 1
ATOM 745 C CA . ASP A 1 99 ? -0.131 5.336 17.958 1.00 97.12 99 ASP A CA 1
ATOM 746 C C . ASP A 1 99 ? 0.023 6.051 16.603 1.00 97.12 99 ASP A C 1
ATOM 748 O O . ASP A 1 99 ? -0.945 6.565 16.036 1.00 97.12 99 ASP A O 1
ATOM 752 N N . LEU A 1 100 ? 1.254 6.140 16.083 1.00 96.31 100 LEU A N 1
ATOM 753 C CA . LEU A 1 100 ? 1.594 6.935 14.903 1.00 96.31 100 LEU A CA 1
ATOM 754 C C . LEU A 1 100 ? 2.441 6.154 13.897 1.00 96.31 100 LEU A C 1
ATOM 756 O O . LEU A 1 100 ? 3.460 5.549 14.234 1.00 96.31 100 LEU A O 1
ATOM 760 N N . ARG A 1 101 ? 2.125 6.325 12.612 1.00 94.62 101 ARG A N 1
ATOM 761 C CA . ARG A 1 101 ? 2.899 5.799 11.487 1.00 94.62 101 ARG A CA 1
ATOM 762 C C . ARG A 1 101 ? 3.063 6.857 10.403 1.00 94.62 101 ARG A C 1
ATOM 764 O O . ARG A 1 101 ? 2.106 7.439 9.909 1.00 94.62 101 ARG A O 1
ATOM 771 N N . ARG A 1 102 ? 4.317 7.120 10.007 1.00 90.19 102 ARG A N 1
ATOM 772 C CA . ARG A 1 102 ? 4.675 8.118 8.969 1.00 90.19 102 ARG A CA 1
ATOM 773 C C . ARG A 1 102 ? 4.074 9.516 9.228 1.00 90.19 102 ARG A C 1
ATOM 775 O O . ARG A 1 102 ? 3.719 10.224 8.291 1.00 90.19 102 ARG A O 1
ATOM 782 N N . GLY A 1 103 ? 3.991 9.913 10.499 1.00 90.56 103 GLY A N 1
ATOM 783 C CA . GLY A 1 103 ? 3.496 11.232 10.908 1.00 90.56 103 GLY A CA 1
ATOM 784 C C . GLY A 1 103 ? 1.971 11.377 10.933 1.00 90.56 103 GLY A C 1
ATOM 785 O O . GLY A 1 103 ? 1.491 12.491 11.113 1.00 90.56 103 GLY A O 1
ATOM 786 N N . VAL A 1 104 ? 1.216 10.287 10.764 1.00 93.50 104 VAL A N 1
ATOM 787 C CA . VAL A 1 104 ? -0.240 10.248 10.980 1.00 93.50 104 VAL A CA 1
ATOM 788 C C . VAL A 1 104 ? -0.608 9.182 12.004 1.00 93.50 104 VAL A C 1
ATOM 790 O O . VAL A 1 104 ? 0.228 8.338 12.316 1.00 93.50 104 VAL A O 1
ATOM 793 N N . ALA A 1 105 ? -1.842 9.212 12.507 1.00 96.69 105 ALA A N 1
ATOM 794 C CA . ALA A 1 105 ? -2.378 8.162 13.366 1.00 96.69 105 ALA A CA 1
ATOM 795 C C . ALA A 1 105 ? -2.295 6.786 12.691 1.00 96.69 105 ALA A C 1
ATOM 797 O O . ALA A 1 105 ? -2.459 6.669 11.472 1.00 96.69 105 ALA A O 1
ATOM 798 N N . ALA A 1 106 ? -1.995 5.749 13.469 1.00 97.31 106 ALA A N 1
ATOM 799 C CA . ALA A 1 106 ? -2.068 4.376 12.994 1.00 97.31 106 ALA A CA 1
ATOM 800 C C . ALA A 1 106 ? -3.518 3.988 12.665 1.00 97.31 106 ALA A C 1
ATOM 802 O O . ALA A 1 106 ? -4.475 4.577 13.167 1.00 97.31 106 ALA A O 1
ATOM 803 N N . VAL A 1 107 ? -3.699 2.972 11.818 1.00 97.50 107 VAL A N 1
ATOM 804 C CA . VAL A 1 107 ? -5.039 2.592 11.329 1.00 97.50 107 VAL A CA 1
ATOM 805 C C . VAL A 1 107 ? -5.967 2.177 12.470 1.00 97.50 107 VAL A C 1
ATOM 807 O O . VAL A 1 107 ? -7.152 2.495 12.430 1.00 97.50 107 VAL A O 1
ATOM 810 N N . HIS A 1 108 ? -5.448 1.499 13.496 1.00 97.81 108 HIS A N 1
ATOM 811 C CA . HIS A 1 108 ? -6.262 1.063 14.630 1.00 97.81 108 HIS A CA 1
ATOM 812 C C . HIS A 1 108 ? -6.708 2.233 15.523 1.00 97.81 108 HIS A C 1
ATOM 814 O O . HIS A 1 108 ? -7.780 2.149 16.118 1.00 97.81 108 HIS A O 1
ATOM 820 N N . ILE A 1 109 ? -5.945 3.332 15.561 1.00 97.81 109 ILE A N 1
ATOM 821 C CA . ILE A 1 109 ? -6.329 4.569 16.253 1.00 97.81 109 ILE A CA 1
ATOM 822 C C . ILE A 1 109 ? -7.478 5.263 15.513 1.00 97.81 109 ILE A C 1
ATOM 824 O O . ILE A 1 109 ? -8.451 5.678 16.138 1.00 97.81 109 ILE A O 1
ATOM 828 N N . ASP A 1 110 ? -7.406 5.344 14.181 1.00 95.88 110 ASP A N 1
ATOM 829 C CA . ASP A 1 110 ? -8.406 6.063 13.379 1.00 95.88 110 ASP A CA 1
ATOM 830 C C . ASP A 1 110 ? -9.679 5.247 13.092 1.00 95.88 110 ASP A C 1
ATOM 832 O O . ASP A 1 110 ? -10.777 5.802 13.034 1.00 95.88 110 ASP A O 1
ATOM 836 N N . ALA A 1 111 ? -9.553 3.934 12.878 1.00 95.94 111 ALA A N 1
ATOM 837 C CA . ALA A 1 111 ? -10.637 3.065 12.407 1.00 95.94 111 ALA A CA 1
ATOM 838 C C . ALA A 1 111 ? -11.012 1.936 13.386 1.00 95.94 111 ALA A C 1
ATOM 840 O O . ALA A 1 111 ? -11.945 1.170 13.118 1.00 95.94 111 ALA A O 1
ATOM 841 N N . GLY A 1 112 ? -10.304 1.826 14.513 1.00 97.56 112 GLY A N 1
ATOM 842 C CA . GLY A 1 112 ? -10.445 0.741 15.479 1.00 97.56 112 GLY A CA 1
ATOM 843 C C . GLY A 1 112 ? -9.673 -0.523 15.090 1.00 97.56 112 GLY A C 1
ATOM 844 O O . GLY A 1 112 ? -9.430 -0.802 13.913 1.00 97.56 112 GLY A O 1
ATOM 845 N N . GLU A 1 113 ? -9.323 -1.328 16.095 1.00 98.00 113 GLU A N 1
ATOM 846 C CA . GLU A 1 113 ? -8.530 -2.556 15.932 1.00 98.00 113 GLU A CA 1
ATOM 847 C C . GLU A 1 113 ? -9.167 -3.559 14.965 1.00 98.00 113 GLU A C 1
ATOM 849 O O . GLU A 1 113 ? -8.497 -4.062 14.068 1.00 98.00 113 GLU A O 1
ATOM 854 N N . ALA A 1 114 ? -10.476 -3.811 15.084 1.00 97.94 114 ALA A N 1
ATOM 855 C CA . ALA A 1 114 ? -11.167 -4.770 14.221 1.00 97.94 114 ALA A CA 1
ATOM 856 C C . ALA A 1 114 ? -11.087 -4.374 12.736 1.00 97.94 114 ALA A C 1
ATOM 858 O O . ALA A 1 114 ? -10.823 -5.215 11.876 1.00 97.94 114 ALA A O 1
ATOM 859 N N . THR A 1 115 ? -11.267 -3.087 12.427 1.00 97.75 115 THR A N 1
ATOM 860 C CA . THR A 1 115 ? -11.141 -2.582 11.055 1.00 97.75 115 THR A CA 1
ATOM 861 C C . THR A 1 115 ? -9.694 -2.637 10.578 1.00 97.75 115 THR A C 1
ATOM 863 O O . THR A 1 115 ? -9.461 -2.972 9.420 1.00 97.75 115 THR A O 1
ATOM 866 N N . ALA A 1 116 ? -8.721 -2.349 11.448 1.00 97.94 116 ALA A N 1
ATOM 867 C CA . ALA A 1 116 ? -7.300 -2.443 11.120 1.00 97.94 116 ALA A CA 1
ATOM 868 C C . ALA A 1 116 ? -6.883 -3.883 10.779 1.00 97.94 116 ALA A C 1
ATOM 870 O O . ALA A 1 116 ? -6.217 -4.099 9.766 1.00 97.94 116 ALA A O 1
ATOM 871 N N . VAL A 1 117 ? -7.349 -4.871 11.550 1.00 98.31 117 VAL A N 1
ATOM 872 C CA . VAL A 1 117 ? -7.132 -6.295 11.252 1.00 98.31 117 VAL A CA 1
ATOM 873 C C . VAL A 1 117 ? -7.686 -6.640 9.868 1.00 98.31 117 VAL A C 1
ATOM 875 O O . VAL A 1 117 ? -6.936 -7.119 9.015 1.00 98.31 117 VAL A O 1
ATOM 878 N N . LEU A 1 118 ? -8.957 -6.307 9.607 1.00 98.06 118 LEU A N 1
ATOM 879 C CA . LEU A 1 118 ? -9.609 -6.582 8.321 1.00 98.06 118 LEU A CA 1
ATOM 880 C C . LEU A 1 118 ? -8.952 -5.844 7.147 1.00 98.06 118 LEU A C 1
ATOM 882 O O . LEU A 1 118 ? -8.883 -6.387 6.046 1.00 98.06 118 LEU A O 1
ATOM 886 N N . ALA A 1 119 ? -8.466 -4.620 7.359 1.00 98.00 119 ALA A N 1
ATOM 887 C CA . ALA A 1 119 ? -7.746 -3.862 6.342 1.00 98.00 119 ALA A CA 1
ATOM 888 C C . ALA A 1 119 ? -6.429 -4.552 5.965 1.00 98.00 119 ALA A C 1
ATOM 890 O O . ALA A 1 119 ? -6.136 -4.682 4.776 1.00 98.00 119 ALA A O 1
ATOM 891 N N . GLY A 1 120 ? -5.668 -5.039 6.950 1.00 97.75 120 GLY A N 1
ATOM 892 C CA . GLY A 1 120 ? -4.465 -5.836 6.702 1.00 97.75 120 GLY A CA 1
ATOM 893 C C . GLY A 1 120 ? -4.771 -7.118 5.920 1.00 97.75 120 GLY A C 1
ATOM 894 O O . GLY A 1 120 ? -4.167 -7.356 4.873 1.00 97.75 120 GLY A O 1
ATOM 895 N N . ASP A 1 121 ? -5.774 -7.889 6.343 1.00 98.00 121 ASP A N 1
ATOM 896 C CA . ASP A 1 121 ? -6.169 -9.133 5.667 1.00 98.00 121 ASP A CA 1
ATOM 897 C C . ASP A 1 121 ? -6.626 -8.888 4.220 1.00 98.00 121 ASP A C 1
ATOM 899 O O . ASP A 1 121 ? -6.247 -9.612 3.293 1.00 98.00 121 ASP A O 1
ATOM 903 N N . ALA A 1 122 ? -7.418 -7.836 3.997 1.00 97.06 122 ALA A N 1
ATOM 904 C CA . ALA A 1 122 ? -7.882 -7.454 2.669 1.00 97.06 122 ALA A CA 1
ATOM 905 C C . ALA A 1 122 ? -6.718 -7.053 1.748 1.00 97.06 122 ALA A C 1
ATOM 907 O O . ALA A 1 122 ? -6.701 -7.443 0.579 1.00 97.06 122 ALA A O 1
ATOM 908 N N . LEU A 1 123 ? -5.722 -6.319 2.260 1.00 97.62 123 LEU A N 1
ATOM 909 C CA . LEU A 1 123 ? -4.530 -5.944 1.493 1.00 97.62 123 LEU A CA 1
ATOM 910 C C . LEU A 1 123 ? -3.668 -7.148 1.126 1.00 97.62 123 LEU A C 1
ATOM 912 O O . LEU A 1 123 ? -3.198 -7.228 -0.011 1.00 97.62 123 LEU A O 1
ATOM 916 N N . LEU A 1 124 ? -3.492 -8.096 2.048 1.00 97.56 124 LEU A N 1
ATOM 917 C CA . LEU A 1 124 ? -2.770 -9.336 1.774 1.00 97.56 124 LEU A CA 1
ATOM 918 C C . LEU A 1 124 ? -3.466 -10.149 0.672 1.00 97.56 124 LEU A C 1
ATOM 920 O O . LEU A 1 124 ? -2.814 -10.589 -0.277 1.00 97.56 124 LEU A O 1
ATOM 924 N N . ASN A 1 125 ? -4.793 -10.282 0.741 1.00 95.94 125 ASN A N 1
ATOM 925 C CA . ASN A 1 125 ? -5.578 -10.968 -0.288 1.00 95.94 125 ASN A CA 1
ATOM 926 C C . ASN A 1 125 ? -5.498 -10.266 -1.652 1.00 95.94 125 ASN A C 1
ATOM 928 O O . ASN A 1 125 ? -5.287 -10.928 -2.670 1.00 95.94 125 ASN A O 1
ATOM 932 N N . LEU A 1 126 ? -5.601 -8.933 -1.690 1.00 94.88 126 LEU A N 1
ATOM 933 C CA . LEU A 1 12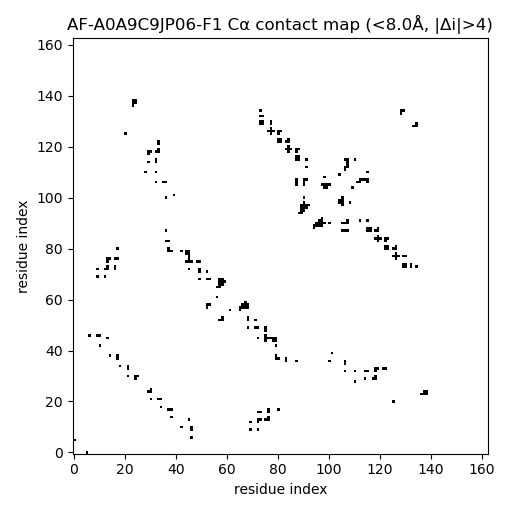6 ? -5.425 -8.166 -2.927 1.00 94.88 126 LEU A CA 1
ATOM 934 C C . LEU A 1 126 ? -4.025 -8.343 -3.520 1.00 94.88 126 LEU A C 1
ATOM 936 O O . LEU A 1 126 ? -3.889 -8.465 -4.738 1.00 94.88 126 LEU A O 1
ATOM 940 N N . ALA A 1 127 ? -2.987 -8.397 -2.683 1.00 96.12 127 ALA A N 1
ATOM 941 C CA . ALA A 1 127 ? -1.630 -8.640 -3.151 1.00 96.12 127 ALA A CA 1
ATOM 942 C C . ALA A 1 127 ? -1.513 -9.994 -3.860 1.00 96.12 127 ALA A C 1
ATOM 944 O O . ALA A 1 127 ? -0.980 -10.064 -4.968 1.00 96.12 127 ALA A O 1
ATOM 945 N N . PHE A 1 128 ? -2.058 -11.059 -3.268 1.00 96.00 128 PHE A N 1
ATOM 946 C CA . PHE A 1 128 ? -2.062 -12.379 -3.898 1.00 96.00 128 PHE A CA 1
ATOM 947 C C . PHE A 1 128 ? -2.895 -12.419 -5.179 1.00 96.00 128 PHE A C 1
ATOM 949 O O . PHE A 1 128 ? -2.453 -13.027 -6.152 1.00 96.00 128 PHE A O 1
ATOM 956 N N . ALA A 1 129 ? -4.036 -11.728 -5.228 1.00 93.00 129 ALA A N 1
ATOM 957 C CA . ALA A 1 129 ? -4.822 -11.602 -6.454 1.00 93.00 129 ALA A CA 1
ATOM 958 C C . ALA A 1 129 ? -3.992 -10.964 -7.585 1.00 93.00 129 ALA A C 1
ATOM 960 O O . ALA A 1 129 ? -3.958 -11.477 -8.705 1.00 93.00 129 ALA A O 1
ATOM 961 N N . ARG A 1 130 ? -3.233 -9.900 -7.287 1.00 91.94 130 ARG A N 1
ATOM 962 C CA . ARG A 1 130 ? -2.329 -9.265 -8.260 1.00 91.94 130 ARG A CA 1
ATOM 963 C C . ARG A 1 130 ? -1.188 -10.180 -8.691 1.00 91.94 130 ARG A C 1
ATOM 965 O O . ARG A 1 130 ? -0.918 -10.276 -9.886 1.00 91.94 130 ARG A O 1
ATOM 972 N N . LEU A 1 131 ? -0.569 -10.904 -7.759 1.00 93.75 131 LEU A N 1
ATOM 973 C CA . LEU A 1 131 ? 0.472 -11.888 -8.080 1.00 93.75 131 LEU A CA 1
ATOM 974 C C . LEU A 1 131 ? -0.057 -13.055 -8.929 1.00 93.75 131 LEU A C 1
ATOM 976 O O . LEU A 1 131 ? 0.677 -13.576 -9.765 1.00 93.75 131 LEU A O 1
ATOM 980 N N . ALA A 1 132 ? -1.327 -13.429 -8.766 1.00 92.81 132 ALA A N 1
ATOM 981 C CA . ALA A 1 132 ? -2.001 -14.440 -9.579 1.00 92.81 132 ALA A CA 1
ATOM 982 C C . ALA A 1 132 ? -2.412 -13.939 -10.980 1.00 92.81 132 ALA A C 1
ATOM 984 O O . ALA A 1 132 ? -2.951 -14.711 -11.772 1.00 92.81 132 ALA A O 1
ATOM 985 N N . GLY A 1 133 ? -2.159 -12.667 -11.312 1.00 86.12 133 GLY A N 1
ATOM 986 C CA . GLY A 1 133 ? -2.554 -12.067 -12.589 1.00 86.12 133 GLY A CA 1
ATOM 987 C C . GLY A 1 133 ? -4.031 -11.666 -12.654 1.00 86.12 133 GLY A C 1
ATOM 988 O O . GLY A 1 133 ? -4.553 -11.404 -13.737 1.00 86.12 133 GLY A O 1
ATOM 989 N N . GLU A 1 134 ? -4.725 -11.591 -11.517 1.00 78.31 134 GLU A N 1
ATOM 990 C CA . GLU A 1 134 ? -6.098 -11.098 -11.454 1.00 78.31 134 GLU A CA 1
ATOM 991 C C . GLU A 1 134 ? -6.080 -9.568 -11.472 1.00 78.31 134 GLU A C 1
ATOM 993 O O . GLU A 1 134 ? -6.014 -8.899 -10.439 1.00 78.31 134 GLU A O 1
ATOM 998 N N . VAL A 1 135 ? -6.078 -9.005 -12.680 1.00 60.94 135 VAL A N 1
ATOM 999 C CA . VAL A 1 135 ? -5.959 -7.557 -12.897 1.00 60.94 135 VAL A CA 1
ATOM 1000 C C . VAL A 1 135 ? -7.314 -6.843 -12.775 1.00 60.94 135 VAL A C 1
ATOM 1002 O O . VAL A 1 135 ? -7.301 -5.667 -12.440 1.00 60.94 135 VAL A O 1
ATOM 1005 N N . ASP A 1 136 ? -8.456 -7.537 -12.904 1.00 55.25 136 ASP A N 1
ATOM 1006 C CA . ASP A 1 136 ? -9.795 -6.910 -13.010 1.00 55.25 136 ASP A CA 1
ATOM 1007 C C . ASP A 1 136 ? -10.947 -7.656 -12.305 1.00 55.25 136 ASP A C 1
ATOM 1009 O O . ASP A 1 136 ? -12.115 -7.466 -12.644 1.00 55.25 136 ASP A O 1
ATOM 1013 N N . ARG A 1 137 ? -10.678 -8.518 -11.315 1.00 45.75 137 ARG A N 1
ATOM 1014 C CA . ARG A 1 137 ? -11.787 -9.143 -10.577 1.00 45.75 137 ARG A CA 1
ATOM 1015 C C . ARG A 1 137 ? -12.161 -8.273 -9.369 1.00 45.75 137 ARG A C 1
ATOM 1017 O O . ARG A 1 137 ? -11.327 -8.156 -8.468 1.00 45.75 137 ARG A O 1
ATOM 1024 N N . PRO A 1 138 ? -13.367 -7.666 -9.305 1.00 39.50 138 PRO A N 1
ATOM 1025 C CA . PRO A 1 138 ? -13.873 -7.167 -8.030 1.00 39.50 138 PRO A CA 1
ATOM 1026 C C . PRO A 1 138 ? -13.840 -8.324 -7.030 1.00 39.50 138 PRO A C 1
ATOM 1028 O O . PRO A 1 138 ? -14.022 -9.478 -7.435 1.00 39.50 138 PRO A O 1
ATOM 1031 N N . ALA A 1 139 ? -13.537 -8.020 -5.763 1.00 44.56 139 ALA A N 1
ATOM 1032 C C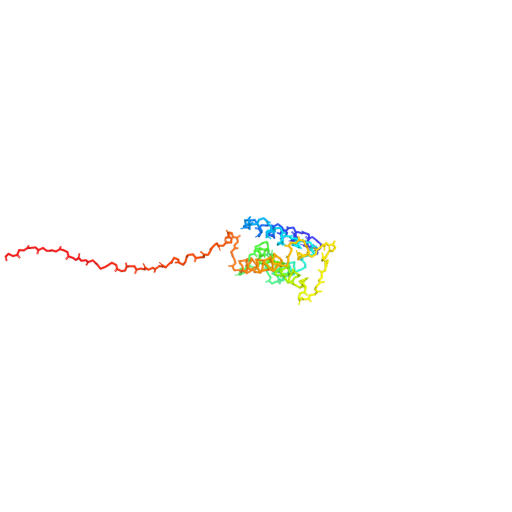A . ALA A 1 139 ? -13.402 -9.015 -4.705 1.00 44.56 139 ALA A CA 1
ATOM 1033 C C . ALA A 1 139 ? -14.576 -9.993 -4.797 1.00 44.56 139 ALA A C 1
ATOM 1035 O O . ALA A 1 139 ? -15.732 -9.604 -4.631 1.00 44.56 139 ALA A O 1
ATOM 1036 N N . ALA A 1 140 ? -14.284 -11.239 -5.173 1.00 40.31 140 ALA A N 1
ATOM 1037 C CA . ALA A 1 140 ? -15.322 -12.228 -5.363 1.00 40.31 140 ALA A CA 1
ATOM 1038 C C . ALA A 1 140 ? -16.045 -12.390 -4.021 1.00 40.31 140 ALA A C 1
ATOM 1040 O O . ALA A 1 140 ? -15.459 -12.859 -3.045 1.00 40.31 140 ALA A O 1
ATOM 1041 N N . GLY A 1 141 ? -17.324 -12.004 -3.979 1.00 40.78 141 GLY A N 1
ATOM 1042 C CA . GLY A 1 141 ? -18.252 -12.540 -2.990 1.00 40.78 141 GLY A CA 1
ATOM 1043 C C . GLY A 1 141 ? -18.180 -14.073 -3.005 1.00 40.78 141 GLY A C 1
ATOM 1044 O O . GLY A 1 141 ? -17.699 -14.644 -3.989 1.00 40.78 141 GLY A O 1
ATOM 1045 N N . PRO A 1 142 ? -18.615 -14.748 -1.925 1.00 35.97 142 PRO A N 1
ATOM 1046 C CA . PRO A 1 142 ? -18.342 -16.162 -1.695 1.00 35.97 142 PRO A CA 1
ATOM 1047 C C . PRO A 1 142 ? -18.621 -16.968 -2.958 1.00 35.97 142 PRO A C 1
ATOM 1049 O O . PRO A 1 142 ? -19.757 -17.024 -3.431 1.00 35.97 142 PRO A O 1
ATOM 1052 N N . THR A 1 143 ? -17.548 -17.529 -3.518 1.00 38.91 143 THR A N 1
ATOM 1053 C CA . THR A 1 143 ? -17.546 -18.345 -4.725 1.00 38.91 143 THR A CA 1
ATOM 1054 C C . THR A 1 143 ? -18.656 -19.378 -4.608 1.00 38.91 143 THR A C 1
ATOM 1056 O O . THR A 1 143 ? -18.521 -20.362 -3.880 1.00 38.91 143 THR A O 1
ATOM 1059 N N . GLN A 1 144 ? -19.767 -19.172 -5.318 1.00 35.22 144 GLN A N 1
ATOM 1060 C CA . GLN A 1 144 ? -20.655 -20.284 -5.600 1.00 35.22 144 GLN A CA 1
ATOM 1061 C C . GLN A 1 144 ? -19.837 -21.223 -6.472 1.00 35.22 144 GLN A C 1
ATOM 1063 O O . GLN A 1 144 ? -19.501 -20.905 -7.611 1.00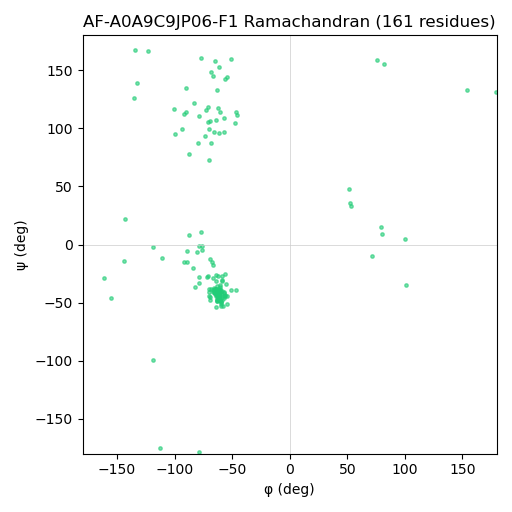 35.22 144 GLN A O 1
ATOM 1068 N N . ALA A 1 145 ? -19.431 -22.342 -5.880 1.00 38.59 145 ALA A N 1
ATOM 1069 C CA . ALA A 1 145 ? -18.851 -23.450 -6.599 1.00 38.59 145 ALA A CA 1
ATOM 1070 C C . ALA A 1 145 ? -19.871 -23.878 -7.658 1.00 38.59 145 ALA A C 1
ATOM 1072 O O . ALA A 1 145 ? -20.821 -24.602 -7.363 1.00 38.59 145 ALA A O 1
ATOM 1073 N N . THR A 1 146 ? -19.708 -23.394 -8.888 1.00 37.66 146 THR A N 1
ATOM 1074 C CA . THR A 1 146 ? -20.450 -23.900 -10.036 1.00 37.66 146 THR A CA 1
ATOM 1075 C C . THR A 1 146 ? -19.937 -25.309 -10.278 1.00 37.66 146 THR A C 1
ATOM 1077 O O . THR A 1 146 ? -18.965 -25.527 -11.000 1.00 37.66 146 THR A O 1
ATOM 1080 N N . GLY A 1 147 ? -20.552 -26.271 -9.591 1.00 35.75 147 GLY A N 1
ATOM 1081 C CA . GLY A 1 147 ? -20.370 -27.683 -9.851 1.00 35.75 147 GLY A CA 1
ATOM 1082 C C . GLY A 1 147 ? -20.725 -27.939 -11.306 1.00 35.75 147 GLY A C 1
ATOM 1083 O O . GLY A 1 147 ? -21.890 -27.889 -11.694 1.00 35.75 147 GLY A O 1
ATOM 1084 N N . SER A 1 148 ? -19.717 -28.212 -12.124 1.00 37.91 148 SER A N 1
ATOM 1085 C CA . SER A 1 148 ? -19.894 -28.835 -13.425 1.00 37.91 148 SER A CA 1
ATOM 1086 C C . SER A 1 148 ? -20.306 -30.293 -13.208 1.00 37.91 148 SER A C 1
ATOM 1088 O O . SER A 1 148 ? -19.540 -31.229 -13.413 1.00 37.91 148 SER A O 1
ATOM 1090 N N . THR A 1 149 ? -21.548 -30.512 -12.777 1.00 39.03 149 THR A N 1
ATOM 1091 C CA . THR A 1 149 ? -22.174 -31.826 -12.889 1.00 39.03 149 THR A CA 1
ATOM 1092 C C . THR A 1 149 ? -22.525 -32.022 -14.358 1.00 39.03 149 THR A C 1
ATOM 1094 O O . THR A 1 149 ? -23.575 -31.589 -14.829 1.00 39.03 149 THR A O 1
ATOM 1097 N N . GLN A 1 150 ? -21.623 -32.652 -15.112 1.00 38.06 150 GLN A N 1
ATOM 1098 C CA . GLN A 1 150 ? -21.984 -33.261 -16.386 1.00 38.06 150 GLN A CA 1
ATOM 1099 C C . GLN A 1 150 ? -23.018 -34.357 -16.103 1.00 38.06 150 GLN A C 1
ATOM 1101 O O . GLN A 1 150 ? -22.689 -35.477 -15.716 1.00 38.06 150 GLN A O 1
ATOM 1106 N N . ALA A 1 151 ? -24.294 -34.010 -16.255 1.00 38.31 151 ALA A N 1
ATOM 1107 C CA . ALA A 1 151 ? -25.377 -34.970 -16.326 1.00 38.31 151 ALA A CA 1
ATOM 1108 C C . ALA A 1 151 ? -25.254 -35.710 -17.665 1.00 38.31 151 ALA A C 1
ATOM 1110 O O . ALA A 1 151 ? -25.634 -35.200 -18.718 1.00 38.31 151 ALA A O 1
ATOM 1111 N N . THR A 1 152 ? -24.682 -36.911 -17.623 1.00 41.22 152 THR A N 1
ATOM 1112 C CA . THR A 1 152 ? -24.711 -37.860 -18.738 1.00 41.22 152 THR A CA 1
ATOM 1113 C C . THR A 1 152 ? -26.165 -38.283 -18.948 1.00 41.22 152 THR A C 1
ATOM 1115 O O . THR A 1 152 ? -26.689 -39.131 -18.227 1.00 41.22 152 THR A O 1
ATOM 1118 N N . GLY A 1 153 ? -26.847 -37.634 -19.892 1.00 36.16 153 GLY A N 1
ATOM 1119 C CA . GLY A 1 153 ? -28.190 -38.007 -20.319 1.00 36.16 153 GLY A CA 1
ATOM 1120 C C . GLY A 1 153 ? -28.173 -39.407 -20.926 1.00 36.16 153 GLY A C 1
ATOM 1121 O O . GLY A 1 153 ? -27.516 -39.647 -21.937 1.00 36.16 153 GLY A O 1
ATOM 1122 N N . SER A 1 154 ? -28.889 -40.339 -20.302 1.00 41.91 154 SER A N 1
ATOM 1123 C CA . SER A 1 154 ? -29.210 -41.629 -20.903 1.00 41.91 154 SER A CA 1
ATOM 1124 C C . SER A 1 154 ? -30.377 -41.437 -21.874 1.00 41.91 154 SER A C 1
ATOM 1126 O O . SER A 1 154 ? -31.507 -41.158 -21.482 1.00 41.91 154 SER A O 1
ATOM 1128 N N . THR A 1 155 ? -30.092 -41.559 -23.167 1.00 39.69 155 THR A N 1
ATOM 1129 C CA . THR A 1 155 ? -31.099 -41.585 -24.230 1.00 39.69 155 THR A CA 1
ATOM 1130 C C . THR A 1 155 ? -31.897 -42.887 -24.129 1.00 39.69 155 THR A C 1
ATOM 1132 O O . THR A 1 155 ? -31.392 -43.954 -24.474 1.00 39.69 155 THR A O 1
ATOM 1135 N N . GLN A 1 156 ? -33.148 -42.817 -23.665 1.00 38.59 156 GLN A N 1
ATOM 1136 C CA . GLN A 1 156 ? -34.124 -43.882 -23.897 1.00 38.59 156 GLN A CA 1
ATOM 1137 C C . GLN A 1 156 ? -34.523 -43.870 -25.377 1.00 38.59 156 GLN A C 1
ATOM 1139 O O . GLN A 1 156 ? -35.045 -42.878 -25.883 1.00 38.59 156 GLN A O 1
ATOM 1144 N N . ALA A 1 157 ? -34.247 -44.974 -26.070 1.00 39.56 157 ALA A N 1
ATOM 1145 C CA . ALA A 1 157 ? -34.693 -45.214 -27.434 1.00 39.56 157 ALA A CA 1
ATOM 1146 C C . ALA A 1 157 ? -36.130 -45.759 -27.427 1.00 39.56 157 ALA A C 1
ATOM 1148 O O . ALA A 1 157 ? -36.410 -46.802 -26.835 1.00 39.56 157 ALA A O 1
ATOM 1149 N N . THR A 1 158 ? -37.031 -45.053 -28.107 1.00 40.19 158 THR A N 1
ATOM 1150 C CA . THR A 1 158 ? -38.443 -45.414 -28.271 1.00 40.19 158 THR A CA 1
ATOM 1151 C C . THR A 1 158 ? -38.675 -46.049 -29.648 1.00 40.19 158 THR A C 1
ATOM 1153 O O . THR A 1 158 ? -38.564 -45.360 -30.656 1.00 40.19 158 THR A O 1
ATOM 1156 N N . GLY A 1 159 ? -39.081 -47.328 -29.671 1.00 42.19 159 GLY A N 1
ATOM 1157 C CA . GLY A 1 159 ? -39.842 -47.984 -30.758 1.00 42.19 159 GLY A CA 1
ATOM 1158 C C . GLY A 1 159 ? -39.085 -48.376 -32.045 1.00 42.19 159 GLY A C 1
ATOM 1159 O O . GLY A 1 159 ? -38.041 -47.800 -32.331 1.00 42.19 159 GLY A O 1
ATOM 1160 N N . PRO A 1 160 ? -39.606 -49.334 -32.853 1.00 51.34 160 PRO A N 1
ATOM 1161 C CA . PRO A 1 160 ? -41.029 -49.415 -33.193 1.00 51.34 160 PRO A CA 1
ATOM 1162 C C . PRO A 1 160 ? -41.696 -50.809 -33.115 1.00 51.34 160 PRO A C 1
ATOM 1164 O O . PRO A 1 160 ? -41.066 -51.856 -33.029 1.00 51.34 160 PRO A O 1
ATOM 1167 N N . SER A 1 161 ? -43.029 -50.751 -33.176 1.00 45.28 161 SER A N 1
ATOM 1168 C CA . SER A 1 161 ? -44.021 -51.829 -33.285 1.00 45.28 161 SER A CA 1
ATOM 1169 C C . SER A 1 161 ? -43.998 -52.573 -34.634 1.00 45.28 161 SER A C 1
ATOM 1171 O O . SER A 1 161 ? -43.726 -51.947 -35.661 1.00 45.28 161 SER A O 1
ATOM 1173 N N . LYS A 1 162 ? -44.346 -53.875 -34.590 1.00 42.88 162 LYS A N 1
ATOM 1174 C CA . LYS A 1 162 ? -45.006 -54.789 -35.571 1.00 42.88 162 LYS A CA 1
ATOM 1175 C C . LYS A 1 162 ? -44.537 -56.217 -35.208 1.00 42.88 162 LYS A C 1
ATOM 1177 O O . LYS A 1 162 ? -43.352 -56.388 -34.959 1.00 42.88 162 LYS A O 1
ATOM 1182 N N . THR A 1 163 ? -45.337 -57.275 -35.087 1.00 50.78 163 THR A N 1
ATOM 1183 C CA . THR A 1 163 ? -46.649 -57.675 -35.628 1.00 50.78 163 THR A CA 1
ATOM 1184 C C . THR A 1 163 ? -47.221 -58.746 -34.701 1.00 50.78 163 THR A C 1
ATOM 1186 O O . THR A 1 163 ? -46.393 -59.417 -34.044 1.00 50.78 163 THR A O 1
#

Nearest PDB structures (foldseek):
  7mxz-assembly1_AAA  TM=9.194E-01  e=6.264E-07  Synechocystis sp. PCC 6803 substr. Kazusa
  5e8h-assembly1_A  TM=9.150E-01  e=5.418E-07  Arabidopsis thaliana
  7my7-assembly1_BBB  TM=8.992E-01  e=1.295E-06  Synechococcus elongatus PCC 7942 = FACHB-805
  5ayp-assembly1_A  TM=9.004E-01  e=1.907E-06  Geobacillus stearothermophilus
  5e8k-assembly1_B  TM=9.029E-01  e=4.556E-06  Arabidopsis thaliana

Radius of gyration: 23.49 Å; Cα contacts (8 Å, |Δi|>4): 169; chains: 1; bounding box: 65×69×56 Å

Solvent-accessible surface area (backbone atoms only — not comparable to full-atom values): 9593 Å² total; per-residue (Å²): 133,53,73,67,59,48,50,55,58,50,51,52,54,30,45,55,48,51,54,58,66,46,72,51,45,80,56,60,70,50,38,49,51,46,51,70,64,54,77,76,63,87,55,59,62,26,52,50,48,52,50,52,41,35,74,72,52,18,62,75,90,72,86,84,84,69,63,56,52,76,78,46,36,56,48,20,32,20,49,47,31,41,52,45,18,52,51,43,48,44,32,31,76,92,63,66,50,33,69,61,49,98,90,38,69,19,46,36,74,77,61,34,58,73,47,21,52,51,20,19,54,52,28,42,52,50,18,52,37,28,65,73,65,51,84,80,71,55,71,76,65,85,77,77,77,78,74,82,74,80,76,81,78,80,81,82,84,80,84,84,92,86,133